Protein AF-A0A9D9H6U5-F1 (afdb_monomer)

Mean predicted aligned error: 6.38 Å

Organism: NCBI:txid2840899

Structure (mmCIF, N/CA/C/O backbone):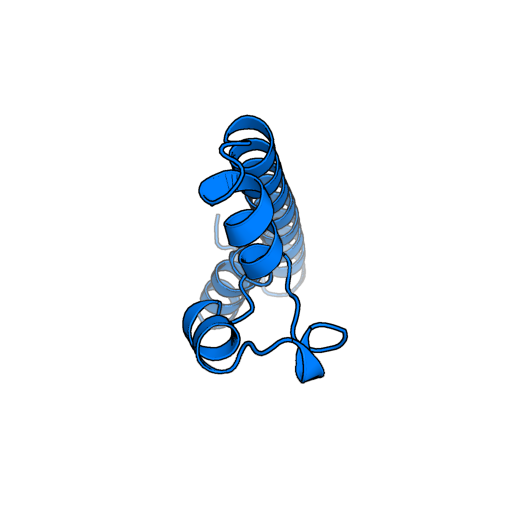
data_AF-A0A9D9H6U5-F1
#
_entry.id   AF-A0A9D9H6U5-F1
#
loop_
_atom_site.group_PDB
_atom_site.id
_atom_site.type_symbol
_atom_site.label_atom_id
_atom_site.label_alt_id
_atom_site.label_comp_id
_atom_site.label_asym_id
_atom_site.label_entity_id
_atom_site.label_seq_id
_atom_site.pdbx_PDB_ins_code
_atom_site.Cartn_x
_atom_site.Cartn_y
_atom_site.Cartn_z
_atom_site.occupancy
_atom_site.B_iso_or_equiv
_atom_site.auth_seq_id
_atom_site.auth_comp_id
_atom_site.auth_asym_id
_atom_site.auth_atom_id
_atom_site.pdbx_PDB_model_num
ATOM 1 N N . VAL A 1 1 ? -12.947 -8.608 20.191 1.00 67.44 1 VAL A N 1
ATOM 2 C CA . VAL A 1 1 ? -11.865 -9.404 19.548 1.00 67.44 1 VAL A CA 1
ATOM 3 C C . VAL A 1 1 ? -12.103 -9.618 18.057 1.00 67.44 1 VAL A C 1
ATOM 5 O O . VAL A 1 1 ? -11.278 -9.156 17.284 1.00 67.44 1 VAL A O 1
ATOM 8 N N . ILE A 1 2 ? -13.212 -10.237 17.622 1.00 80.62 2 ILE A N 1
ATOM 9 C CA . ILE A 1 2 ? -13.487 -10.437 16.178 1.00 80.62 2 ILE A CA 1
ATOM 10 C C . ILE A 1 2 ? -13.499 -9.095 15.424 1.00 80.62 2 ILE A C 1
ATOM 12 O O . ILE A 1 2 ? -12.823 -8.956 14.411 1.00 80.62 2 ILE A O 1
ATOM 16 N N . VAL A 1 3 ? -14.168 -8.076 15.973 1.00 82.50 3 VAL A N 1
ATOM 17 C CA . VAL A 1 3 ? -14.244 -6.737 15.360 1.00 82.50 3 VAL A CA 1
ATOM 18 C C . VAL A 1 3 ? -12.870 -6.059 15.258 1.00 82.50 3 VAL A C 1
ATOM 20 O O . VAL A 1 3 ? -12.520 -5.509 14.221 1.00 82.50 3 VAL A O 1
ATOM 23 N N . THR A 1 4 ? -12.041 -6.183 16.296 1.00 82.56 4 THR A N 1
ATOM 24 C CA . THR A 1 4 ? -10.653 -5.697 16.317 1.00 82.56 4 THR A CA 1
ATOM 25 C C . THR A 1 4 ? -9.812 -6.319 15.198 1.00 82.56 4 THR A C 1
ATOM 27 O O . THR A 1 4 ? -9.126 -5.607 14.471 1.00 82.56 4 THR A O 1
ATOM 30 N N . VAL A 1 5 ? -9.895 -7.641 15.015 1.00 87.44 5 VAL A N 1
ATOM 31 C CA . VAL A 1 5 ? -9.161 -8.351 13.953 1.00 87.44 5 VAL A CA 1
ATOM 32 C C . VAL A 1 5 ? -9.633 -7.911 12.566 1.00 87.44 5 VAL A C 1
ATOM 34 O O . VAL A 1 5 ? -8.808 -7.732 11.672 1.00 87.44 5 VAL A O 1
ATOM 37 N N . VAL A 1 6 ? -10.938 -7.685 12.388 1.00 85.75 6 VAL A N 1
ATOM 38 C CA . VAL A 1 6 ? -11.505 -7.170 11.131 1.00 85.75 6 VAL A CA 1
ATOM 39 C C . VAL A 1 6 ? -10.954 -5.781 10.810 1.00 85.75 6 VAL A C 1
ATOM 41 O O . VAL A 1 6 ? -10.508 -5.558 9.689 1.00 85.75 6 VAL A O 1
ATOM 44 N N . ILE A 1 7 ? -10.909 -4.869 11.783 1.00 85.56 7 ILE A N 1
ATOM 45 C CA . ILE A 1 7 ? -10.369 -3.516 11.582 1.00 85.56 7 ILE A CA 1
ATOM 46 C C . ILE A 1 7 ? -8.892 -3.567 11.161 1.00 85.56 7 ILE A C 1
ATOM 48 O O . ILE A 1 7 ? -8.504 -2.884 10.218 1.00 85.56 7 ILE A O 1
ATOM 52 N N . LEU A 1 8 ? -8.076 -4.413 11.798 1.00 85.88 8 LEU A N 1
ATOM 53 C CA . LEU A 1 8 ? -6.666 -4.574 11.421 1.00 85.88 8 LEU A CA 1
ATOM 54 C C . LEU A 1 8 ? -6.504 -5.161 10.009 1.00 85.88 8 LEU A C 1
ATOM 56 O O . LEU A 1 8 ? -5.643 -4.716 9.255 1.00 85.88 8 LEU A O 1
ATOM 60 N N . LYS A 1 9 ? -7.356 -6.119 9.624 1.00 86.62 9 LYS A N 1
ATOM 61 C CA . LYS A 1 9 ? -7.364 -6.712 8.275 1.00 86.62 9 LYS A CA 1
ATOM 62 C C . LYS A 1 9 ? -7.791 -5.725 7.185 1.00 86.62 9 LYS A C 1
ATOM 64 O O . LYS A 1 9 ? -7.315 -5.841 6.060 1.00 86.62 9 LYS A O 1
ATOM 69 N N . LEU A 1 10 ? -8.652 -4.756 7.501 1.00 85.44 10 LEU A N 1
ATOM 70 C CA . LEU A 1 10 ? -9.068 -3.711 6.556 1.00 85.44 10 LEU A CA 1
ATOM 71 C C . LEU A 1 10 ? -7.916 -2.775 6.169 1.00 85.44 10 LEU A C 1
ATOM 73 O O . LEU A 1 10 ? -7.878 -2.306 5.035 1.00 85.44 10 LEU A O 1
ATOM 77 N N . GLY A 1 11 ? -6.958 -2.537 7.069 1.00 82.56 11 GLY A N 1
ATOM 78 C CA . GLY A 1 11 ? -5.784 -1.710 6.768 1.00 82.56 11 GLY A CA 1
ATOM 79 C C . GLY A 1 11 ? -4.882 -2.298 5.676 1.00 82.56 11 GLY A C 1
ATOM 80 O O . GLY A 1 11 ? -4.257 -1.547 4.936 1.00 82.56 11 GLY A O 1
ATOM 81 N N . THR A 1 12 ? -4.861 -3.626 5.531 1.00 83.88 12 THR A N 1
ATOM 82 C CA . THR A 1 12 ? -4.051 -4.355 4.537 1.00 83.88 12 THR A CA 1
ATOM 83 C C . THR A 1 12 ? -4.874 -4.830 3.336 1.00 83.88 12 THR A C 1
ATOM 85 O O . THR A 1 12 ? -4.465 -5.742 2.626 1.00 83.88 12 THR A O 1
ATOM 88 N N . ILE A 1 13 ? -6.074 -4.281 3.114 1.00 84.06 13 ILE A N 1
ATOM 89 C CA . ILE A 1 13 ? -6.998 -4.794 2.086 1.00 84.06 13 ILE A CA 1
ATOM 90 C C . ILE A 1 13 ? -6.500 -4.577 0.651 1.00 84.06 13 ILE A C 1
ATOM 92 O O . ILE A 1 13 ? -6.905 -5.288 -0.262 1.00 84.06 13 ILE A O 1
ATOM 96 N N . LEU A 1 14 ? -5.621 -3.592 0.459 1.00 82.12 14 LEU A N 1
ATOM 97 C CA . LEU A 1 14 ? -5.024 -3.262 -0.836 1.00 82.12 14 LEU A CA 1
ATOM 98 C C . LEU A 1 14 ? -3.847 -4.178 -1.207 1.00 82.12 14 LEU A C 1
ATOM 100 O O . LEU A 1 14 ? -3.289 -4.030 -2.296 1.00 82.12 14 LEU A O 1
ATOM 104 N N . ASP A 1 15 ? -3.478 -5.117 -0.335 1.00 84.25 15 ASP A N 1
ATOM 105 C CA . ASP A 1 15 ? -2.420 -6.088 -0.591 1.00 84.25 15 ASP A CA 1
ATOM 106 C C . ASP A 1 15 ? -3.044 -7.394 -1.094 1.00 84.25 15 ASP A C 1
ATOM 108 O O . ASP A 1 15 ? -3.534 -8.229 -0.333 1.00 84.25 15 ASP A O 1
ATOM 112 N N . ALA A 1 16 ? -3.035 -7.571 -2.415 1.00 78.38 16 ALA A N 1
ATOM 113 C CA . ALA A 1 16 ? -3.750 -8.649 -3.103 1.00 78.38 16 ALA A CA 1
ATOM 114 C C . ALA A 1 16 ? -2.930 -9.946 -3.278 1.00 78.38 16 ALA A C 1
ATOM 116 O O . ALA A 1 16 ? -3.271 -10.791 -4.102 1.00 78.38 16 ALA A O 1
ATOM 117 N N . GLY A 1 17 ? -1.847 -10.129 -2.514 1.00 83.19 17 GLY A N 1
ATOM 118 C CA . GLY A 1 17 ? -1.012 -11.334 -2.595 1.00 83.19 17 GLY A CA 1
ATOM 119 C C . GLY A 1 17 ? 0.056 -11.273 -3.6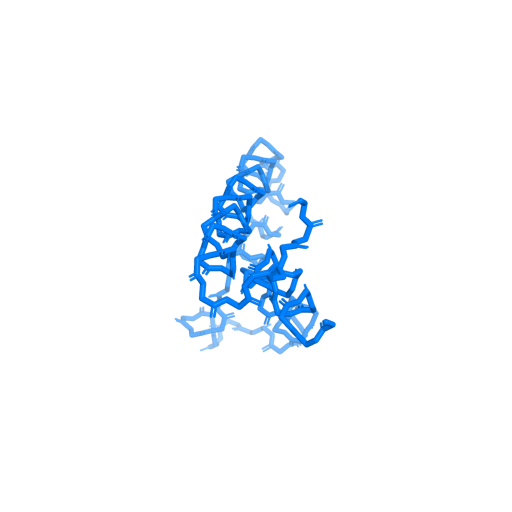92 1.00 83.19 17 GLY A C 1
ATOM 120 O O . GLY A 1 17 ? 0.144 -12.168 -4.532 1.00 83.19 17 GLY A O 1
ATOM 121 N N . PHE A 1 18 ? 0.903 -10.237 -3.638 1.00 85.69 18 PHE A N 1
ATOM 122 C CA . PHE A 1 18 ? 2.006 -9.983 -4.577 1.00 85.69 18 PHE A CA 1
ATOM 123 C C . PHE A 1 18 ? 2.773 -11.243 -4.994 1.00 85.69 18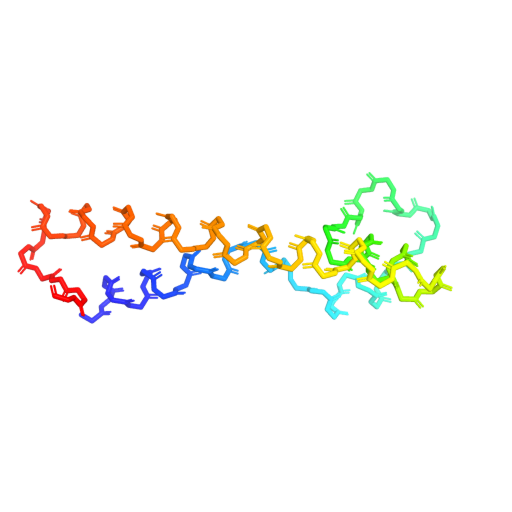 PHE A C 1
ATOM 125 O O . PHE A 1 18 ? 2.892 -11.515 -6.182 1.00 85.69 18 PHE A O 1
ATOM 132 N N . ASN A 1 19 ? 3.238 -12.045 -4.030 1.00 86.19 19 ASN A N 1
ATOM 133 C CA . ASN A 1 19 ? 4.078 -13.215 -4.307 1.00 86.19 19 ASN A CA 1
ATOM 134 C C . ASN A 1 19 ? 3.405 -14.232 -5.238 1.00 86.19 19 ASN A C 1
ATOM 136 O O . ASN A 1 19 ? 4.048 -14.767 -6.136 1.00 86.19 19 ASN A O 1
ATOM 140 N N . GLN A 1 20 ? 2.113 -14.500 -5.034 1.00 86.88 20 GLN A N 1
ATOM 141 C CA . GLN A 1 20 ? 1.383 -15.471 -5.846 1.00 86.88 20 GLN A CA 1
ATOM 142 C C . GLN A 1 20 ? 1.189 -14.953 -7.270 1.00 86.88 20 GLN A C 1
ATOM 144 O O . GLN A 1 20 ? 1.404 -15.687 -8.234 1.00 86.88 20 GLN A O 1
ATOM 149 N N . ILE A 1 21 ? 0.793 -13.688 -7.394 1.00 86.25 21 ILE A N 1
ATOM 150 C CA . ILE A 1 21 ? 0.515 -13.066 -8.686 1.00 86.25 21 ILE A CA 1
ATOM 151 C C . ILE A 1 21 ? 1.808 -12.924 -9.482 1.00 86.25 21 ILE A C 1
ATOM 153 O O . ILE A 1 21 ? 1.845 -13.325 -10.639 1.00 86.25 21 ILE A O 1
ATOM 157 N N . PHE A 1 22 ? 2.879 -12.450 -8.845 1.00 86.19 22 PHE A N 1
ATOM 158 C CA . PHE A 1 22 ? 4.195 -12.287 -9.455 1.00 86.19 22 PHE A CA 1
ATOM 159 C C . PHE A 1 22 ? 4.752 -13.605 -10.011 1.00 86.19 22 PHE A C 1
ATOM 161 O O . PHE A 1 22 ? 5.289 -13.630 -11.114 1.00 86.19 22 PHE A O 1
ATOM 168 N N . MET A 1 23 ? 4.567 -14.717 -9.293 1.00 86.75 23 MET A N 1
ATOM 169 C CA . MET A 1 23 ? 5.021 -16.045 -9.726 1.00 86.75 23 MET A CA 1
ATOM 170 C C . MET A 1 23 ? 4.296 -16.547 -10.986 1.00 86.75 23 MET A C 1
ATOM 172 O O . MET A 1 23 ? 4.885 -17.242 -11.810 1.00 86.75 23 MET A O 1
ATOM 176 N N . LEU A 1 24 ? 3.011 -16.215 -11.130 1.00 86.94 24 LEU A N 1
ATOM 177 C CA . LEU A 1 24 ? 2.164 -16.616 -12.261 1.00 86.94 24 LEU A CA 1
ATOM 178 C C . LEU A 1 24 ? 2.133 -15.560 -13.376 1.00 86.94 24 LEU A C 1
ATOM 180 O O . LEU A 1 24 ? 1.381 -15.687 -14.344 1.00 86.94 24 LEU A O 1
ATOM 184 N N . TYR A 1 25 ? 2.927 -14.502 -13.237 1.00 82.94 25 TYR A N 1
ATOM 185 C CA . TYR A 1 25 ? 2.860 -13.334 -14.091 1.00 82.94 25 TYR A CA 1
ATOM 186 C C . TYR A 1 25 ? 3.557 -13.587 -15.430 1.00 82.94 25 TYR A C 1
ATOM 188 O O . TYR A 1 25 ? 4.778 -13.712 -15.505 1.00 82.94 25 TYR A O 1
ATOM 196 N N . SER A 1 26 ? 2.782 -13.630 -16.516 1.00 83.12 26 SER A N 1
ATOM 197 C CA . SER A 1 26 ? 3.292 -13.777 -17.884 1.00 83.12 26 SER A CA 1
ATOM 198 C C . SER A 1 26 ? 2.679 -12.734 -18.825 1.00 83.12 26 SER A C 1
ATOM 200 O O . SER A 1 26 ? 1.566 -12.269 -18.570 1.00 83.12 26 SER A O 1
ATOM 202 N N . PRO A 1 27 ? 3.341 -12.390 -19.949 1.00 79.19 27 PRO A N 1
ATOM 203 C CA . PRO A 1 27 ? 2.829 -11.401 -20.903 1.00 79.19 27 PRO A CA 1
ATOM 204 C C . PRO A 1 27 ? 1.407 -11.685 -21.410 1.00 79.19 27 PRO A C 1
ATOM 206 O O . PRO A 1 27 ? 0.680 -10.752 -21.735 1.00 79.19 27 PRO A O 1
ATOM 209 N N . GLN A 1 28 ? 0.988 -12.956 -21.455 1.00 81.88 28 GLN A N 1
ATOM 210 C CA . GLN A 1 28 ? -0.361 -13.337 -21.896 1.00 81.88 28 GLN A CA 1
ATOM 211 C C . GLN A 1 28 ? -1.447 -12.990 -20.870 1.00 81.88 28 GLN A C 1
ATOM 213 O O . GLN A 1 28 ? -2.599 -12.804 -21.249 1.00 81.88 28 GLN A O 1
ATOM 218 N N . VAL A 1 29 ? -1.094 -12.904 -19.584 1.00 84.94 29 VAL A N 1
ATOM 219 C CA . VAL A 1 29 ? -2.035 -12.629 -18.487 1.00 84.94 29 VAL A CA 1
ATOM 220 C C . VAL A 1 29 ? -1.887 -11.223 -17.909 1.00 84.94 29 VAL A C 1
ATOM 222 O O . VAL A 1 29 ? -2.613 -10.880 -16.983 1.00 84.94 29 VAL A O 1
ATOM 225 N N . TYR A 1 30 ? -1.008 -10.376 -18.457 1.00 81.75 30 TYR A N 1
ATOM 226 C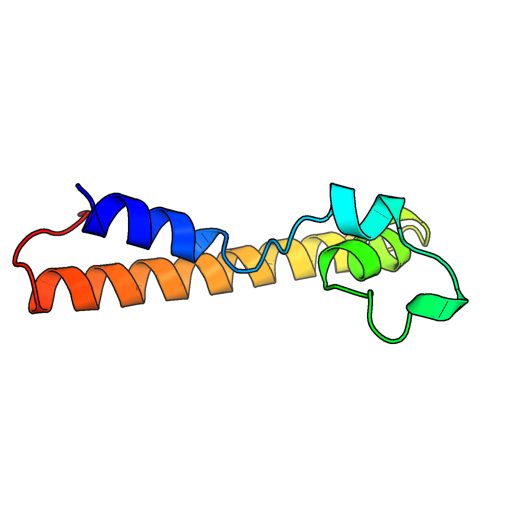 CA . TYR A 1 30 ? -0.787 -9.007 -17.964 1.00 81.75 30 TYR A CA 1
ATOM 227 C C . TYR A 1 30 ? -2.062 -8.167 -17.905 1.00 81.75 30 TYR A C 1
ATOM 229 O O . TYR A 1 30 ? -2.232 -7.394 -16.973 1.00 81.75 30 TYR A O 1
ATOM 237 N N . SER A 1 31 ? -2.983 -8.333 -18.853 1.00 79.62 31 SER A N 1
ATOM 238 C CA . SER A 1 31 ? -4.224 -7.551 -18.881 1.00 79.62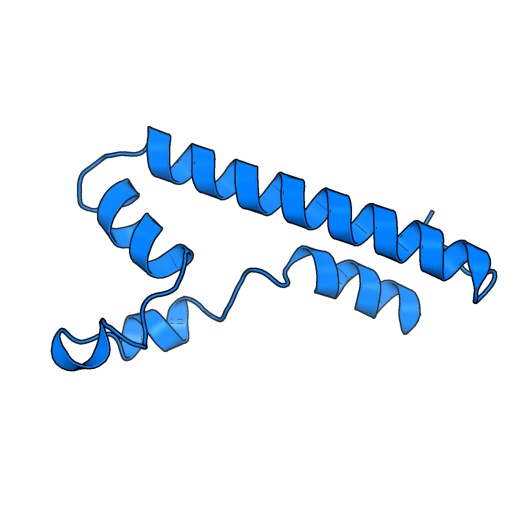 31 SER A CA 1
ATOM 239 C C . SER A 1 31 ? -5.178 -7.847 -17.720 1.00 79.62 31 SER A C 1
ATOM 241 O O . SER A 1 31 ? -6.063 -7.038 -17.457 1.00 79.62 31 SER A O 1
ATOM 243 N N . VAL A 1 32 ? -5.026 -8.991 -17.041 1.00 80.44 32 VAL A N 1
ATOM 244 C CA . VAL A 1 32 ? -5.957 -9.454 -15.995 1.00 80.44 32 VAL A CA 1
ATOM 245 C C . VAL A 1 32 ? -5.259 -9.683 -14.654 1.00 80.44 32 VAL A C 1
ATOM 247 O O . VAL A 1 32 ? -5.879 -9.545 -13.605 1.00 80.44 32 VAL A O 1
ATOM 250 N N . ALA A 1 33 ? -3.975 -10.039 -14.677 1.00 79.69 33 ALA A N 1
ATOM 251 C CA . ALA A 1 33 ? -3.190 -10.368 -13.494 1.00 79.69 33 ALA A CA 1
ATOM 252 C C . ALA A 1 33 ? -2.415 -9.171 -12.924 1.00 79.69 33 ALA A C 1
ATOM 254 O O . ALA A 1 33 ? -1.738 -9.333 -11.914 1.00 79.69 33 ALA A O 1
ATOM 255 N N . ASP A 1 34 ? -2.458 -7.993 -13.553 1.00 84.25 34 ASP A N 1
ATOM 256 C CA . ASP A 1 34 ? -1.726 -6.836 -13.043 1.00 84.25 34 ASP A CA 1
ATOM 257 C C . ASP A 1 34 ? -2.442 -6.190 -11.852 1.00 84.25 34 ASP A C 1
ATOM 259 O O . ASP A 1 34 ? -3.605 -5.793 -11.929 1.00 84.25 34 ASP A O 1
ATOM 263 N N . ILE A 1 35 ? -1.722 -6.085 -10.741 1.00 87.00 35 ILE A N 1
ATOM 264 C CA . ILE A 1 35 ? -2.149 -5.400 -9.524 1.00 87.00 35 ILE A CA 1
ATOM 265 C C . ILE A 1 35 ? -1.227 -4.215 -9.242 1.00 87.00 35 ILE A C 1
ATOM 267 O O . ILE A 1 35 ? -0.124 -4.113 -9.777 1.00 87.00 35 ILE A O 1
ATOM 271 N N . ILE A 1 36 ? -1.655 -3.337 -8.332 1.00 87.31 36 ILE A N 1
ATOM 272 C CA . ILE A 1 36 ? -0.890 -2.144 -7.942 1.00 87.31 36 ILE A CA 1
ATOM 273 C C . ILE A 1 36 ? 0.558 -2.512 -7.568 1.00 87.31 36 ILE A C 1
ATOM 275 O O . ILE A 1 36 ? 1.486 -1.842 -8.005 1.00 87.31 36 ILE A O 1
ATOM 279 N N . ASP A 1 37 ? 0.772 -3.603 -6.826 1.00 87.69 37 ASP A N 1
ATOM 280 C CA . ASP A 1 37 ? 2.114 -4.017 -6.391 1.00 87.69 37 ASP A CA 1
ATOM 281 C C . ASP A 1 37 ? 3.005 -4.545 -7.521 1.00 87.69 37 ASP A C 1
ATOM 283 O O . ASP A 1 37 ? 4.200 -4.258 -7.536 1.00 87.69 37 ASP A O 1
ATOM 287 N N . THR A 1 38 ? 2.458 -5.296 -8.483 1.00 88.38 38 THR A N 1
ATOM 288 C CA . THR A 1 38 ? 3.233 -5.808 -9.629 1.00 88.38 38 THR A CA 1
ATOM 289 C C . THR A 1 38 ? 3.588 -4.693 -10.598 1.00 88.38 38 THR A C 1
ATOM 291 O O . THR A 1 38 ? 4.702 -4.663 -11.127 1.00 88.38 38 THR A O 1
ATOM 294 N N . TRP A 1 39 ? 2.682 -3.734 -10.772 1.00 86.81 39 TRP A N 1
ATOM 295 C CA . TRP A 1 39 ? 2.931 -2.542 -11.565 1.00 86.81 39 TRP A CA 1
ATOM 296 C C . TRP A 1 39 ? 3.984 -1.632 -10.919 1.00 86.81 39 TRP A C 1
ATOM 298 O O . TRP A 1 39 ? 4.947 -1.248 -11.584 1.00 86.81 39 TRP A O 1
ATOM 308 N N . VAL A 1 40 ? 3.873 -1.359 -9.612 1.00 88.31 40 VAL A N 1
ATOM 309 C CA . VAL A 1 40 ? 4.876 -0.589 -8.853 1.00 88.31 40 VAL A CA 1
ATOM 310 C C . VAL A 1 40 ? 6.230 -1.282 -8.857 1.00 88.31 40 VAL A C 1
ATOM 312 O O . VAL A 1 40 ? 7.249 -0.618 -9.018 1.00 88.31 40 VAL A O 1
ATOM 315 N N . TYR A 1 41 ? 6.268 -2.605 -8.710 1.00 86.19 41 TYR A N 1
ATOM 316 C CA . TYR A 1 41 ? 7.513 -3.359 -8.805 1.00 86.19 41 TYR A CA 1
ATOM 317 C C . TYR A 1 41 ? 8.183 -3.151 -10.168 1.00 86.19 41 TYR A C 1
ATOM 319 O O . TYR A 1 41 ? 9.385 -2.900 -10.244 1.00 86.19 41 TYR A O 1
ATOM 327 N N . ARG A 1 42 ? 7.402 -3.195 -11.250 1.00 83.75 42 ARG A N 1
ATOM 328 C CA . ARG A 1 42 ? 7.918 -3.000 -12.604 1.00 83.75 42 ARG A CA 1
ATOM 329 C C . ARG A 1 42 ? 8.405 -1.568 -12.830 1.00 83.75 42 ARG A C 1
ATOM 331 O O . ARG A 1 42 ? 9.575 -1.366 -13.113 1.00 83.75 42 AR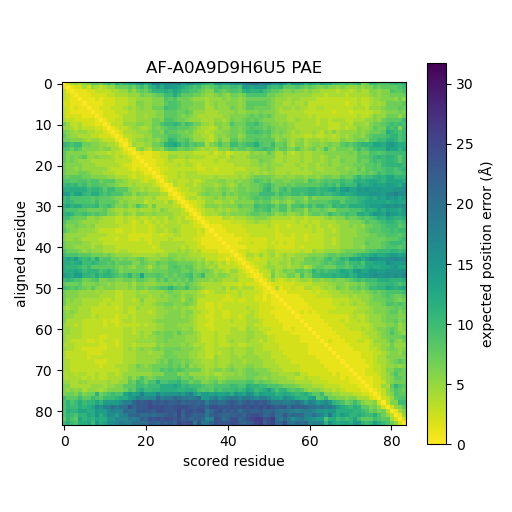G A O 1
ATOM 338 N N . GLN A 1 43 ? 7.525 -0.585 -12.699 1.00 83.94 43 GLN A N 1
ATOM 339 C CA . GLN A 1 43 ? 7.847 0.810 -13.011 1.00 83.94 43 GLN A CA 1
ATOM 340 C C . GLN A 1 43 ? 8.798 1.405 -11.967 1.00 83.94 43 GLN A C 1
ATOM 342 O O . GLN A 1 43 ? 9.797 2.028 -12.288 1.00 83.94 43 GLN A O 1
ATOM 347 N N . GLY A 1 44 ? 8.538 1.161 -10.689 1.00 82.88 44 GLY A N 1
ATOM 348 C CA . GLY A 1 44 ? 9.282 1.787 -9.608 1.00 82.88 44 GLY A CA 1
ATOM 349 C C . GLY A 1 44 ? 10.635 1.150 -9.296 1.00 82.88 44 GLY A C 1
ATOM 350 O O . GLY A 1 44 ? 11.554 1.858 -8.891 1.00 82.88 44 GLY A O 1
ATOM 351 N N . LEU A 1 45 ? 10.772 -0.172 -9.464 1.00 80.69 45 LEU A N 1
ATOM 352 C CA . LEU A 1 45 ? 12.008 -0.889 -9.130 1.00 80.69 45 LEU A CA 1
ATOM 353 C C . LEU A 1 45 ? 12.839 -1.254 -10.367 1.00 80.69 45 LEU A C 1
ATOM 355 O O . LEU A 1 45 ? 14.058 -1.110 -10.323 1.00 80.69 45 LEU A O 1
ATOM 359 N N . LEU A 1 46 ? 12.212 -1.723 -11.457 1.00 82.50 46 LEU A N 1
ATOM 360 C CA . LEU A 1 46 ? 12.948 -2.119 -12.672 1.00 82.50 46 LEU A CA 1
ATOM 361 C C . LEU A 1 46 ? 13.328 -0.919 -13.547 1.00 82.50 46 LEU A C 1
ATOM 363 O O . LEU A 1 46 ? 14.395 -0.939 -14.153 1.00 82.50 46 LEU A O 1
ATOM 367 N N . GLU A 1 47 ? 12.491 0.119 -13.604 1.00 84.69 47 GLU A N 1
ATOM 368 C CA . GLU A 1 47 ? 12.778 1.350 -14.364 1.00 84.69 47 GLU A CA 1
ATOM 369 C C . GLU A 1 47 ? 13.430 2.444 -13.497 1.00 84.69 47 GLU A C 1
ATOM 371 O O . GLU A 1 47 ? 13.642 3.559 -13.960 1.00 84.69 47 GLU A O 1
ATOM 376 N N . PHE A 1 48 ? 13.813 2.111 -12.255 1.00 85.50 48 PHE A N 1
ATOM 377 C CA . PHE A 1 48 ? 14.471 3.000 -11.283 1.00 85.50 48 PHE A CA 1
ATOM 378 C C . PHE A 1 48 ? 13.651 4.236 -10.851 1.00 85.50 48 PHE A C 1
ATOM 380 O O . PHE A 1 48 ? 14.187 5.149 -10.219 1.00 85.50 48 PHE A O 1
ATOM 387 N N . GLU A 1 49 ? 12.340 4.251 -11.099 1.00 87.38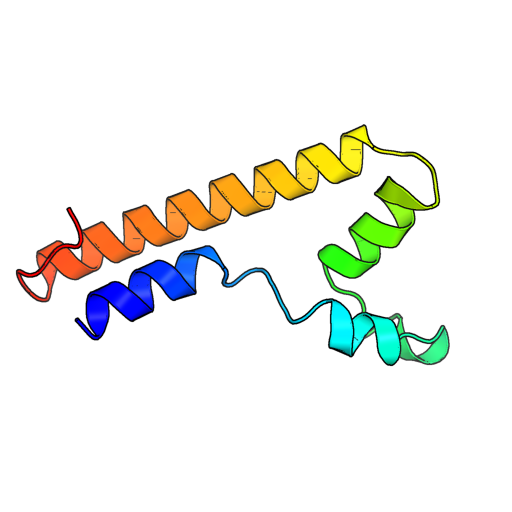 49 GLU A N 1
ATOM 388 C CA . GLU A 1 49 ? 11.417 5.309 -10.664 1.00 87.38 49 GLU A CA 1
ATOM 389 C C . GLU A 1 49 ? 11.005 5.154 -9.184 1.00 87.38 49 GLU A C 1
ATOM 391 O O . GLU A 1 49 ? 9.835 4.979 -8.823 1.00 87.38 49 GLU A O 1
ATOM 396 N N . PHE A 1 50 ? 11.975 5.247 -8.271 1.00 86.38 50 PHE A N 1
ATOM 397 C CA . PHE A 1 50 ? 11.743 5.067 -6.829 1.00 86.38 50 PHE A CA 1
ATOM 398 C C . PHE A 1 50 ? 10.762 6.086 -6.228 1.00 86.38 50 PHE A C 1
ATOM 400 O O . PHE A 1 50 ? 10.081 5.796 -5.237 1.00 86.38 50 PHE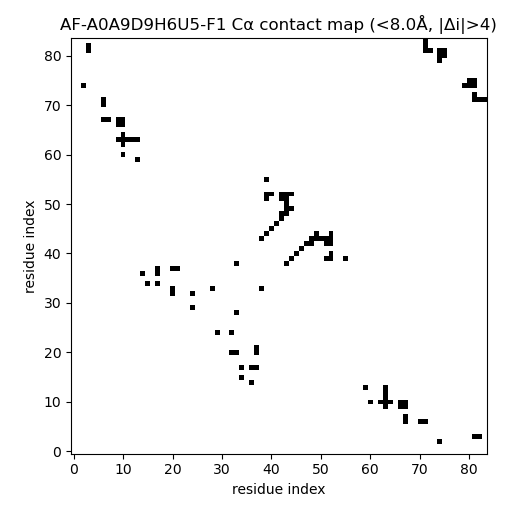 A O 1
ATOM 407 N N . GLY A 1 51 ? 10.670 7.282 -6.821 1.00 89.12 51 GLY A N 1
ATOM 408 C CA . GLY A 1 51 ? 9.717 8.314 -6.409 1.00 89.12 51 GLY A CA 1
ATOM 409 C C . GLY A 1 51 ? 8.270 7.854 -6.582 1.00 89.12 51 GLY A C 1
ATOM 410 O O . GLY A 1 51 ? 7.458 8.003 -5.667 1.00 89.12 51 GLY A O 1
ATOM 411 N N . LEU A 1 52 ? 7.971 7.208 -7.710 1.00 88.50 52 LEU A N 1
ATOM 412 C CA . LEU A 1 52 ? 6.660 6.636 -7.996 1.00 88.50 52 LEU A CA 1
ATOM 413 C C . LEU A 1 52 ? 6.352 5.483 -7.032 1.00 88.50 52 LEU A C 1
ATOM 415 O O . LEU A 1 52 ? 5.280 5.467 -6.424 1.00 88.50 52 LEU A O 1
ATOM 419 N N . ALA A 1 53 ? 7.308 4.573 -6.809 1.00 87.94 53 ALA A N 1
ATOM 420 C CA . ALA A 1 53 ? 7.135 3.472 -5.857 1.00 87.94 53 ALA A CA 1
ATOM 421 C C . ALA A 1 53 ? 6.777 3.967 -4.450 1.00 87.94 53 ALA A C 1
ATOM 423 O O . ALA A 1 53 ? 5.843 3.472 -3.814 1.00 87.94 53 ALA A O 1
ATOM 424 N N . THR A 1 54 ? 7.493 4.991 -3.985 1.00 90.38 54 THR A N 1
ATOM 425 C CA . THR A 1 54 ? 7.283 5.584 -2.662 1.00 90.38 54 THR A CA 1
ATOM 426 C C . THR A 1 54 ? 5.930 6.290 -2.575 1.00 90.38 54 THR A C 1
ATOM 428 O O . THR A 1 54 ? 5.212 6.124 -1.588 1.00 90.38 54 THR A O 1
ATOM 431 N N . ALA A 1 55 ? 5.542 7.036 -3.614 1.00 91.00 55 ALA A N 1
ATOM 432 C CA . ALA A 1 55 ? 4.254 7.723 -3.669 1.00 91.00 55 ALA A CA 1
ATOM 433 C C . ALA A 1 55 ? 3.073 6.743 -3.604 1.00 91.00 55 ALA A C 1
ATOM 435 O O . ALA A 1 55 ? 2.113 6.983 -2.870 1.00 91.00 55 ALA A O 1
ATOM 436 N N . VAL A 1 56 ? 3.154 5.612 -4.310 1.00 90.94 56 VAL A N 1
ATOM 437 C CA . VAL A 1 56 ? 2.105 4.584 -4.269 1.00 90.94 56 VAL A CA 1
ATOM 438 C C . VAL A 1 56 ? 2.066 3.874 -2.913 1.00 90.94 56 VAL A C 1
ATOM 440 O O . VAL A 1 56 ? 0.980 3.627 -2.386 1.00 90.94 56 VAL A O 1
ATOM 443 N N . GLY A 1 57 ? 3.222 3.609 -2.299 1.00 89.25 57 GLY A N 1
ATOM 444 C CA . GLY A 1 57 ? 3.287 3.089 -0.930 1.00 89.25 57 GLY A CA 1
ATOM 445 C C . GLY A 1 57 ? 2.613 4.023 0.082 1.00 89.25 57 GLY A C 1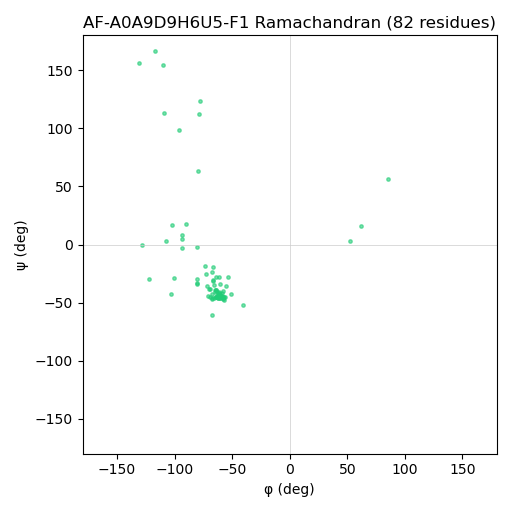
ATOM 446 O O . GLY A 1 57 ? 1.791 3.584 0.888 1.00 89.25 57 GLY A O 1
ATOM 447 N N . LEU A 1 58 ? 2.887 5.329 -0.006 1.00 91.50 58 LEU A N 1
ATOM 448 C CA . LEU A 1 58 ? 2.236 6.341 0.829 1.00 91.50 58 LEU A CA 1
ATOM 449 C C . LEU A 1 58 ? 0.724 6.395 0.577 1.00 91.50 58 LEU A C 1
ATOM 451 O O . LEU A 1 58 ? -0.054 6.426 1.528 1.00 91.50 58 LEU A O 1
ATOM 455 N N . PHE A 1 59 ? 0.302 6.362 -0.689 1.00 91.75 59 PHE A N 1
ATOM 456 C CA . PHE A 1 59 ? -1.109 6.345 -1.076 1.00 91.75 59 PHE A CA 1
ATOM 457 C C . PHE A 1 59 ? -1.854 5.158 -0.456 1.00 91.75 59 PHE A C 1
ATOM 459 O O . PHE A 1 59 ? -2.906 5.348 0.160 1.00 91.75 59 PHE A O 1
ATOM 466 N N . LYS A 1 60 ? -1.282 3.951 -0.541 1.00 90.25 60 LYS A N 1
ATOM 467 C CA . LYS A 1 60 ? -1.823 2.752 0.114 1.00 90.25 60 LYS A CA 1
ATOM 468 C C . LYS A 1 60 ? -1.941 2.934 1.627 1.00 90.25 60 LYS A C 1
ATOM 470 O O . LYS A 1 60 ? -2.982 2.613 2.194 1.00 90.25 60 LYS A O 1
ATOM 475 N N . GLY A 1 61 ? -0.912 3.490 2.270 1.00 91.25 61 GLY A N 1
ATOM 476 C CA . GLY A 1 61 ? -0.912 3.759 3.710 1.00 91.25 61 GLY A CA 1
ATOM 477 C C . GLY A 1 61 ? -2.001 4.745 4.141 1.00 91.25 61 GLY A C 1
ATOM 478 O O . GLY A 1 61 ? -2.712 4.493 5.114 1.00 91.25 61 GLY A O 1
ATOM 479 N N . VAL A 1 62 ? -2.190 5.835 3.394 1.00 93.75 62 VAL A N 1
ATOM 480 C CA . VAL A 1 62 ? -3.252 6.822 3.653 1.00 93.75 62 VAL A CA 1
ATOM 481 C C . VAL A 1 62 ? -4.635 6.194 3.475 1.00 93.75 62 VAL A C 1
ATOM 483 O O . VAL A 1 62 ? -5.493 6.353 4.343 1.00 93.75 62 VAL A O 1
ATOM 486 N N . PHE A 1 63 ? -4.849 5.431 2.401 1.00 93.00 63 PHE A N 1
ATOM 487 C CA . PHE A 1 63 ? -6.110 4.717 2.186 1.00 93.00 63 PHE A CA 1
ATOM 488 C C . PHE A 1 63 ? -6.399 3.701 3.296 1.00 93.00 63 PHE A C 1
ATOM 490 O O . PHE A 1 63 ? -7.516 3.665 3.818 1.00 93.00 63 PHE A O 1
ATOM 497 N N . GLY A 1 64 ? -5.394 2.923 3.702 1.00 91.50 64 GLY A N 1
ATOM 498 C CA . GLY A 1 64 ? -5.498 1.984 4.819 1.00 91.50 64 GLY A CA 1
ATOM 499 C C . GLY A 1 64 ? -5.837 2.688 6.134 1.00 91.50 64 GLY A C 1
ATOM 500 O O . GLY A 1 64 ? -6.720 2.238 6.863 1.00 91.50 64 GLY A O 1
ATOM 501 N N . MET A 1 65 ? -5.216 3.838 6.413 1.00 90.94 65 MET A N 1
ATOM 502 C CA . MET A 1 65 ? -5.520 4.647 7.597 1.00 90.94 65 MET A CA 1
ATOM 503 C C . MET A 1 65 ? -6.968 5.149 7.587 1.00 90.94 65 MET A C 1
ATOM 505 O O . MET A 1 65 ? -7.661 5.011 8.595 1.00 90.94 65 MET A O 1
ATOM 509 N N . ILE A 1 66 ? -7.453 5.684 6.463 1.00 93.19 66 ILE A N 1
ATOM 510 C CA . ILE A 1 66 ? -8.845 6.145 6.328 1.00 93.19 66 ILE A CA 1
ATOM 511 C C . ILE A 1 66 ? -9.819 4.991 6.588 1.00 93.19 66 ILE A C 1
ATOM 513 O O . ILE A 1 66 ? -10.770 5.154 7.354 1.00 93.19 66 ILE A O 1
ATOM 517 N N . LEU A 1 67 ? -9.564 3.815 6.008 1.00 90.88 67 LEU A N 1
ATOM 518 C CA . LEU A 1 67 ? -10.377 2.612 6.211 1.00 90.88 67 LEU A CA 1
ATOM 519 C C . LEU A 1 67 ? -10.411 2.170 7.674 1.00 90.88 67 LEU A C 1
ATOM 521 O O . LEU A 1 67 ? -11.487 1.895 8.203 1.00 90.88 67 LEU A O 1
ATOM 525 N N . VAL A 1 68 ? -9.258 2.135 8.343 1.00 90.00 68 VAL A N 1
ATOM 526 C CA . VAL A 1 68 ? -9.153 1.753 9.759 1.00 90.00 68 VAL A CA 1
ATOM 527 C C . VAL A 1 68 ? -9.891 2.748 10.652 1.00 90.00 68 VAL A C 1
ATOM 529 O O . VAL A 1 68 ? -10.650 2.332 11.527 1.00 90.00 68 VAL A O 1
ATOM 532 N N . LEU A 1 69 ? -9.723 4.054 10.425 1.00 89.62 69 LEU A N 1
ATOM 533 C CA . LEU A 1 69 ? -10.417 5.096 11.186 1.00 89.62 69 LEU A CA 1
ATOM 534 C C . LEU A 1 69 ? -11.934 5.020 10.986 1.00 89.62 69 LEU A C 1
ATOM 536 O O . LEU A 1 69 ? -12.689 5.084 11.959 1.00 89.62 69 LEU A O 1
ATOM 540 N N . PHE A 1 70 ? -12.381 4.829 9.744 1.00 90.06 70 PHE A N 1
ATOM 541 C CA . PHE A 1 70 ? -13.795 4.682 9.410 1.00 90.06 70 PHE A CA 1
ATOM 542 C C . PHE A 1 70 ? -14.402 3.421 10.037 1.00 90.06 70 PHE A C 1
ATOM 544 O O . PHE A 1 70 ? -15.461 3.482 10.664 1.00 90.06 70 PHE A O 1
ATOM 551 N N . ALA A 1 71 ? -13.704 2.288 9.945 1.00 87.62 71 ALA A N 1
ATOM 552 C CA . ALA A 1 71 ? -14.125 1.034 10.556 1.00 87.62 71 ALA A CA 1
ATOM 553 C C . ALA A 1 71 ? -14.155 1.121 12.090 1.00 87.62 71 ALA A C 1
ATOM 555 O O . ALA A 1 71 ? -15.093 0.624 12.714 1.00 87.62 71 ALA A O 1
ATOM 556 N N . ASN A 1 72 ? -13.186 1.802 12.710 1.00 87.25 72 ASN A N 1
ATOM 557 C CA . ASN A 1 72 ? -13.180 2.041 14.153 1.00 87.25 72 ASN A CA 1
ATOM 558 C C . ASN A 1 72 ? -14.353 2.932 14.592 1.00 87.25 72 ASN A C 1
ATOM 560 O O . ASN A 1 72 ? -14.997 2.647 15.603 1.00 87.25 72 ASN A O 1
ATOM 564 N N . TRP A 1 73 ? -14.677 3.974 13.822 1.00 86.00 73 TRP A N 1
ATOM 565 C CA . TRP A 1 73 ? -15.837 4.828 14.091 1.00 86.00 73 TRP A CA 1
ATOM 566 C C . TRP A 1 73 ? -17.160 4.051 14.004 1.00 86.00 73 TRP A C 1
ATOM 568 O O . TRP A 1 73 ? -17.994 4.147 14.907 1.00 86.00 73 TRP A O 1
ATOM 578 N N . LEU A 1 74 ? -17.325 3.221 12.968 1.00 85.38 74 LEU A N 1
ATOM 579 C CA . LEU A 1 74 ? -18.470 2.314 12.825 1.00 85.38 74 LEU A CA 1
ATOM 580 C C . LEU A 1 74 ? -18.563 1.315 13.985 1.00 85.38 74 LEU A C 1
ATOM 582 O O . LEU A 1 74 ? -19.636 1.149 14.563 1.00 85.38 74 LEU A O 1
ATOM 586 N N . SER A 1 75 ? -17.443 0.695 14.365 1.00 83.56 75 SER A N 1
ATOM 587 C CA . SER A 1 75 ? -17.365 -0.253 15.486 1.00 83.56 75 SER A CA 1
ATOM 588 C C . SER A 1 75 ? -17.827 0.374 16.796 1.00 83.56 75 SER A C 1
ATOM 590 O O . SER A 1 75 ? -18.650 -0.200 17.509 1.00 83.56 75 SER A O 1
ATOM 592 N N . LYS A 1 76 ? -17.353 1.592 17.088 1.00 81.81 76 LYS A N 1
ATOM 593 C CA . LYS A 1 76 ? -17.717 2.332 18.301 1.00 81.81 76 LYS A CA 1
ATOM 594 C C . LYS A 1 76 ? -19.217 2.619 18.379 1.00 81.81 76 LYS A C 1
ATOM 596 O O . LYS A 1 76 ? -19.779 2.605 19.467 1.00 81.81 76 LYS A O 1
ATOM 601 N N . LYS A 1 77 ? -19.868 2.850 17.234 1.00 78.50 77 LYS A N 1
ATOM 602 C CA . LYS A 1 77 ? -21.307 3.141 17.155 1.00 78.50 77 LYS A CA 1
ATOM 603 C C . LYS A 1 77 ? -22.191 1.890 17.223 1.00 78.50 77 LYS A C 1
ATOM 605 O O . LYS A 1 77 ? -23.326 1.991 17.672 1.00 78.50 77 LYS A O 1
ATOM 610 N N . LEU A 1 78 ? -21.704 0.741 16.750 1.00 75.94 78 LEU A N 1
ATOM 611 C CA . LEU A 1 78 ? -22.510 -0.479 16.603 1.00 75.94 78 LEU A CA 1
ATOM 612 C C . LEU A 1 78 ? -22.303 -1.508 17.716 1.00 75.94 78 LEU A C 1
ATOM 614 O O . LEU A 1 78 ? -23.198 -2.310 17.962 1.00 75.94 78 LEU A O 1
ATOM 618 N N . THR A 1 79 ? -21.125 -1.562 18.335 1.00 68.12 79 THR A N 1
ATOM 619 C CA . THR A 1 79 ? -20.747 -2.692 19.205 1.00 68.12 79 THR A CA 1
ATOM 620 C C . THR A 1 79 ? -20.260 -2.248 20.588 1.00 68.12 79 THR A C 1
ATOM 622 O O . THR A 1 79 ? -19.886 -3.101 21.383 1.00 68.12 79 THR A O 1
ATOM 625 N N . GLU A 1 80 ? -20.218 -0.937 20.876 1.00 65.69 80 GLU A N 1
ATOM 626 C CA . GLU A 1 80 ? -19.646 -0.320 22.101 1.00 65.69 80 GLU A CA 1
ATOM 627 C C . GLU A 1 80 ? -18.201 -0.750 22.443 1.00 65.69 80 GLU A C 1
ATOM 629 O O . GLU A 1 80 ? -17.611 -0.309 23.425 1.00 65.69 80 GLU A O 1
ATOM 634 N N . SER A 1 81 ? -17.591 -1.575 21.594 1.00 58.75 81 SER A N 1
ATOM 635 C CA . SER A 1 81 ? -16.231 -2.070 21.692 1.00 58.75 81 SER A CA 1
ATOM 636 C C . SER A 1 81 ? -15.426 -1.401 20.586 1.00 58.75 81 SER A C 1
ATOM 638 O O . SER A 1 81 ? -15.681 -1.604 19.395 1.00 58.75 81 SER A O 1
ATOM 640 N N . SER A 1 82 ? -14.489 -0.548 20.979 1.00 57.97 82 SER A N 1
ATOM 641 C CA . SER A 1 82 ? -13.581 0.153 20.078 1.00 57.97 82 SER A CA 1
ATOM 642 C C . SER A 1 82 ? -12.156 -0.372 20.233 1.00 57.97 82 SER A C 1
ATOM 644 O O . SER A 1 82 ? -11.782 -0.934 21.262 1.00 57.97 82 SER A O 1
ATOM 646 N N . LEU A 1 83 ? -11.365 -0.231 19.168 1.00 60.97 83 LEU A N 1
ATOM 647 C CA . LEU A 1 83 ? -9.930 -0.532 19.189 1.00 60.97 83 LEU A CA 1
ATOM 648 C C . LEU A 1 83 ? -9.136 0.545 19.952 1.00 60.97 83 LEU A C 1
ATOM 650 O O . LEU A 1 83 ? -8.013 0.282 20.373 1.00 60.97 83 LEU A O 1
ATOM 654 N N . PHE A 1 84 ? -9.749 1.722 20.123 1.00 55.66 84 PHE A N 1
ATOM 655 C CA . PHE A 1 84 ? -9.247 2.900 20.828 1.00 55.66 84 PHE A CA 1
ATOM 656 C C . PHE A 1 84 ? -10.300 3.463 21.780 1.00 55.66 84 PHE A C 1
ATOM 658 O O . PHE A 1 84 ? -11.480 3.539 21.357 1.00 55.66 84 PHE A O 1
#

Sequence (84 aa):
VIVTVVILKLGTILDAGFNQIFMLYSPQVYSVADIIDTWVYRQGLLEFEFGLATAVGLFKGVFGMILVLFANWLSKKLTESSLF

Radius of gyration: 16.43 Å; Cα contacts (8 Å, |Δi|>4): 61; chains: 1; bounding box: 37×25×44 Å

InterPro domains:
  IPR035906 MetI-like superfamily [G3DSA:1.10.3720.10] (1-84)

Nearest PDB structures (foldseek):
  4xtc-assembly1_M  TM=8.781E-01  e=4.671E-04  Sphingomonas sp. A1
  4tqu-assembly1_M  TM=8.848E-01  e=5.553E-04  Sphingomonas sp.
  4tqv-assembly4_M  TM=8.853E-01  e=1.245E-03  Sphingomonas sp.

Foldseek 3Di:
DVLLVVLVVLLCVLPPPCVVLVVVDDPVCCVPSDGPVNVCCCCCVVVVVVVSNVVVVVVSNVSSVVSSVVSQVVCCVPPVDGPD

Secondary structure (DSSP, 8-state):
-HHHHHHHHHHTTT---HHHHHHT--TTTHHHH--HHHHHIIIIIIS--HHHHHHHHHHHHHHHHHHHHHHHHHHHHHHS----

pLDDT: mean 83.91, std 7.65, range [55.66, 93.75]

Solvent-accessible surface area (backbone atoms only — not comparable to full-atom values): 4820 Å² total; per-residue (Å²): 106,72,66,52,54,49,35,60,51,48,40,53,62,87,63,86,48,59,71,64,46,61,74,70,62,43,88,89,43,48,94,76,65,65,44,75,65,58,49,35,47,47,52,14,62,72,67,65,36,50,69,57,34,50,52,52,52,50,51,51,51,52,53,15,48,53,46,30,53,51,44,39,54,52,33,42,74,74,64,77,55,50,89,117